Protein AF-A0AAU7KIT2-F1 (afdb_monomer)

Mean predicted aligned error: 8.85 Å

Secondary structure (DSSP, 8-state):
-EEE---TTT---EEE-SS-TTSPPPTT-EEEETTT--EEEEHHHHHHHHS-HHHHHHHHHHHHHHHHHHHHHHHHHHHHHHHTT--

Sequence (87 aa):
MYYPISCTRCGHDLASTPGPVTAQPNDWEELNCTECGEFHATLGAWEEQQTPDRLRFLNKSRSLMMAMRREHDALIEQQHTKGERVA

Radius of gyration: 20.38 Å; Cα contacts (8 Å, |Δi|>4): 96; chains: 1; bounding box: 48×29×58 Å

Organism: NCBI:txid2950872

Structure (mmCIF, N/CA/C/O backbone):
data_AF-A0AAU7KIT2-F1
#
_entry.id   AF-A0AAU7KIT2-F1
#
loop_
_atom_site.group_PDB
_atom_site.id
_atom_site.type_symbol
_atom_site.label_atom_id
_atom_site.label_alt_id
_atom_site.label_comp_id
_atom_site.label_asym_id
_atom_site.label_entity_id
_atom_site.label_seq_id
_atom_site.pdbx_PDB_ins_code
_atom_site.Cartn_x
_atom_site.Cartn_y
_atom_site.Cartn_z
_atom_site.occupancy
_atom_site.B_iso_or_equiv
_atom_site.auth_seq_id
_atom_site.auth_comp_id
_atom_site.auth_asym_id
_atom_site.auth_atom_id
_atom_site.pdbx_PDB_model_num
ATOM 1 N N . MET A 1 1 ? 16.410 3.581 -5.994 1.00 81.31 1 MET A N 1
ATOM 2 C CA . MET A 1 1 ? 16.263 2.106 -6.038 1.00 81.31 1 MET A CA 1
ATOM 3 C C . MET A 1 1 ? 15.075 1.776 -6.936 1.00 81.31 1 MET A C 1
ATOM 5 O O . MET A 1 1 ? 14.221 2.645 -7.074 1.00 81.31 1 MET A O 1
ATOM 9 N N . TYR A 1 2 ? 15.043 0.606 -7.585 1.00 90.06 2 TYR A N 1
ATOM 10 C CA . TYR A 1 2 ? 13.941 0.214 -8.477 1.00 90.06 2 TYR A CA 1
ATOM 11 C C . TYR A 1 2 ? 13.140 -0.942 -7.885 1.00 90.06 2 TYR A C 1
ATOM 13 O O . TYR A 1 2 ? 13.726 -1.864 -7.318 1.00 90.06 2 TYR A O 1
ATOM 21 N N . TYR A 1 3 ? 11.822 -0.885 -8.050 1.00 92.56 3 TYR A N 1
ATOM 22 C CA . TYR A 1 3 ? 10.872 -1.807 -7.440 1.00 92.56 3 TYR A CA 1
ATOM 23 C C . TYR A 1 3 ? 9.916 -2.361 -8.500 1.00 92.56 3 TYR A C 1
ATOM 25 O O . TYR A 1 3 ? 9.289 -1.568 -9.207 1.00 92.56 3 TYR A O 1
ATOM 33 N N . PRO A 1 4 ? 9.788 -3.695 -8.618 1.00 94.06 4 PRO A N 1
ATOM 34 C CA . PRO A 1 4 ? 8.814 -4.320 -9.503 1.00 94.06 4 PRO A CA 1
ATOM 35 C C . PRO A 1 4 ? 7.376 -3.947 -9.138 1.00 94.06 4 PRO A C 1
ATOM 37 O O . PRO A 1 4 ? 6.938 -4.134 -8.000 1.00 94.06 4 PRO A O 1
ATOM 40 N N . ILE A 1 5 ? 6.626 -3.463 -10.118 1.00 93.75 5 ILE A N 1
ATOM 41 C CA . ILE A 1 5 ? 5.200 -3.149 -10.022 1.00 93.75 5 ILE A CA 1
ATOM 42 C C . ILE A 1 5 ? 4.477 -3.643 -11.281 1.00 93.75 5 ILE A C 1
ATOM 44 O O . ILE A 1 5 ? 5.084 -4.182 -12.197 1.00 93.75 5 ILE A O 1
ATOM 48 N N . SER A 1 6 ? 3.163 -3.449 -11.340 1.00 93.56 6 SER A N 1
ATOM 49 C CA . SER A 1 6 ? 2.384 -3.584 -12.572 1.00 93.56 6 SER A CA 1
ATOM 50 C C . SER A 1 6 ? 1.552 -2.319 -12.728 1.00 93.56 6 SER A C 1
ATOM 52 O O . SER A 1 6 ? 0.483 -2.201 -12.124 1.00 93.56 6 SER A O 1
ATOM 54 N N . CYS A 1 7 ? 2.058 -1.343 -13.483 1.00 94.88 7 CYS A N 1
ATOM 55 C CA . CYS A 1 7 ? 1.398 -0.055 -13.637 1.00 94.88 7 CYS A CA 1
ATOM 56 C C . CYS A 1 7 ? 0.092 -0.194 -14.415 1.00 94.88 7 CYS A C 1
ATOM 58 O O . CYS A 1 7 ? 0.089 -0.499 -15.605 1.00 94.88 7 CYS A O 1
ATOM 60 N N . THR A 1 8 ? -1.035 0.084 -13.762 1.00 93.56 8 THR A N 1
ATOM 61 C CA . THR A 1 8 ? -2.364 0.016 -14.388 1.00 93.56 8 THR A CA 1
ATOM 62 C C . THR A 1 8 ? -2.617 1.158 -15.372 1.00 93.56 8 THR A C 1
ATOM 64 O O . THR A 1 8 ? -3.547 1.071 -16.170 1.00 93.56 8 THR A O 1
ATOM 67 N N . ARG A 1 9 ? -1.800 2.221 -15.331 1.00 95.44 9 ARG A N 1
ATOM 68 C CA . ARG A 1 9 ? -1.942 3.410 -16.178 1.00 95.44 9 ARG A CA 1
ATOM 69 C C . ARG A 1 9 ? -1.174 3.312 -17.495 1.00 95.44 9 ARG A C 1
ATOM 71 O O . ARG A 1 9 ? -1.753 3.604 -18.536 1.00 95.44 9 ARG A O 1
ATOM 78 N N . CYS A 1 10 ? 0.108 2.941 -17.460 1.00 95.75 10 CYS A N 1
ATOM 79 C CA . CYS A 1 10 ? 0.956 2.872 -18.660 1.00 95.75 10 CYS A CA 1
ATOM 80 C C . CYS A 1 10 ? 1.434 1.456 -19.018 1.00 95.75 10 CYS A C 1
ATOM 82 O O . CYS A 1 10 ? 1.994 1.265 -20.090 1.00 95.75 10 CYS A O 1
ATOM 84 N N . GLY A 1 11 ? 1.196 0.455 -18.164 1.00 93.56 11 GLY A N 1
ATOM 85 C CA . GLY A 1 11 ? 1.640 -0.922 -18.398 1.00 93.56 11 GLY A CA 1
ATOM 86 C C . GLY A 1 11 ? 3.110 -1.190 -18.061 1.00 93.56 11 GLY A C 1
ATOM 87 O O . GLY A 1 11 ? 3.559 -2.320 -18.226 1.00 93.56 11 GLY A O 1
ATOM 88 N N . HIS A 1 12 ? 3.851 -0.190 -17.577 1.00 95.00 12 HIS A N 1
ATOM 89 C CA . HIS A 1 12 ? 5.234 -0.357 -17.135 1.00 95.00 12 HIS A CA 1
ATOM 90 C C . HIS A 1 12 ? 5.338 -1.145 -15.827 1.00 95.00 12 HIS A C 1
ATOM 92 O O . HIS A 1 12 ? 4.411 -1.166 -15.014 1.00 95.00 12 HIS A O 1
ATOM 98 N N . ASP A 1 13 ? 6.492 -1.754 -15.597 1.00 95.75 13 ASP A N 1
ATOM 99 C CA . ASP A 1 13 ? 6.719 -2.723 -14.528 1.00 95.75 13 ASP A CA 1
ATOM 100 C C . ASP A 1 13 ? 7.702 -2.249 -13.451 1.00 95.75 13 ASP A C 1
ATOM 102 O O . ASP A 1 13 ? 8.027 -2.997 -12.529 1.00 95.75 13 ASP A O 1
ATOM 106 N N . LEU A 1 14 ? 8.149 -0.994 -13.518 1.00 95.19 14 LEU A N 1
ATOM 107 C CA . LEU A 1 14 ? 9.112 -0.431 -12.577 1.00 95.19 14 LEU A CA 1
ATOM 108 C C . LEU A 1 14 ? 8.605 0.842 -11.898 1.00 95.19 14 LEU A C 1
ATOM 110 O O . LEU A 1 14 ? 7.995 1.725 -12.509 1.00 95.19 14 LEU A O 1
ATOM 114 N N . ALA A 1 15 ? 8.905 0.926 -10.605 1.00 94.31 15 ALA A N 1
ATOM 115 C CA . ALA A 1 15 ? 8.740 2.105 -9.774 1.00 94.31 15 ALA A CA 1
ATOM 116 C C . ALA A 1 15 ? 10.063 2.507 -9.116 1.00 94.31 15 ALA A C 1
ATOM 118 O O . ALA A 1 15 ? 10.979 1.696 -8.964 1.00 94.31 15 ALA A O 1
ATOM 119 N N . SER A 1 16 ? 10.145 3.761 -8.691 1.00 93.31 16 SER A N 1
ATOM 120 C CA . SER A 1 16 ? 11.259 4.309 -7.918 1.00 93.31 16 SER A CA 1
ATOM 121 C C . SER A 1 16 ? 10.747 5.175 -6.777 1.00 93.31 16 SER A C 1
ATOM 123 O O . SER A 1 16 ? 9.670 5.760 -6.894 1.00 93.31 16 SER A O 1
ATOM 125 N N . THR A 1 17 ? 11.546 5.305 -5.720 1.00 90.75 17 THR A N 1
ATOM 126 C CA . THR A 1 17 ? 11.317 6.318 -4.686 1.00 90.75 17 THR A CA 1
ATOM 127 C C . THR A 1 17 ? 11.985 7.647 -5.069 1.00 90.75 17 THR A C 1
ATOM 129 O O . THR A 1 17 ? 13.053 7.634 -5.690 1.00 90.75 17 THR A O 1
ATOM 132 N N . PRO A 1 18 ? 11.385 8.805 -4.731 1.00 77.88 18 PRO A N 1
ATOM 133 C CA . PRO A 1 18 ? 11.940 10.129 -5.037 1.00 77.88 18 PRO A CA 1
ATOM 134 C C . PRO A 1 18 ? 13.102 10.544 -4.114 1.00 77.88 18 PRO A C 1
ATOM 136 O O . PRO A 1 18 ? 13.736 11.576 -4.346 1.00 77.88 18 PRO A O 1
ATOM 139 N N . GLY A 1 19 ? 13.379 9.773 -3.056 1.00 71.56 19 GLY A N 1
ATOM 140 C CA . GLY A 1 19 ? 14.430 10.060 -2.083 1.00 71.56 19 GLY A CA 1
ATOM 141 C C . GLY A 1 19 ? 15.852 9.922 -2.655 1.00 71.56 19 GLY A C 1
ATOM 142 O O . GLY A 1 19 ? 16.083 9.175 -3.610 1.00 71.56 19 GLY A O 1
ATOM 143 N N . PRO A 1 20 ? 16.844 10.631 -2.082 1.00 67.88 20 PRO A N 1
ATOM 144 C CA . PRO A 1 20 ? 18.237 10.472 -2.480 1.00 67.88 20 PRO A CA 1
ATOM 145 C C . PRO A 1 20 ? 18.703 9.034 -2.222 1.00 67.88 20 PRO A C 1
ATOM 147 O O . PRO A 1 20 ? 18.492 8.490 -1.143 1.00 67.88 20 PRO A O 1
ATOM 150 N N . VAL A 1 21 ? 19.421 8.448 -3.188 1.00 62.56 21 VAL A N 1
ATOM 151 C CA . VAL A 1 21 ? 19.920 7.053 -3.157 1.00 62.56 21 VAL A CA 1
ATOM 152 C C . VAL A 1 21 ? 20.784 6.743 -1.919 1.00 62.56 21 VAL A C 1
ATOM 154 O O . VAL A 1 21 ? 20.999 5.584 -1.582 1.00 62.56 21 VAL A O 1
ATOM 157 N N . THR A 1 22 ? 21.290 7.774 -1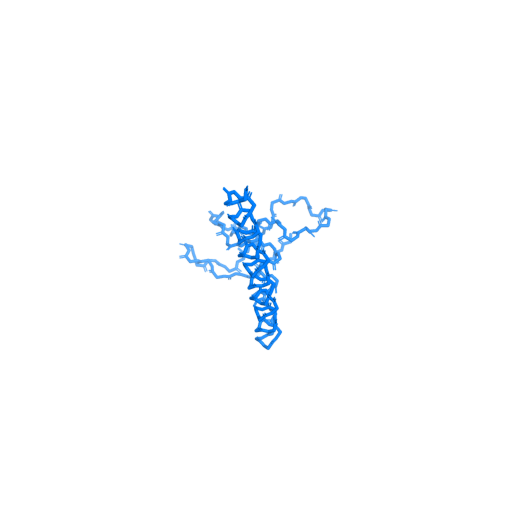.239 1.00 59.69 22 THR A N 1
ATOM 158 C CA . THR A 1 22 ? 22.149 7.674 -0.052 1.00 59.69 22 THR A CA 1
ATOM 159 C C . THR A 1 22 ? 21.394 7.667 1.278 1.00 59.69 22 THR A C 1
ATOM 161 O O . THR A 1 22 ? 22.025 7.451 2.312 1.00 59.69 22 THR A O 1
ATOM 164 N N . ALA A 1 23 ? 20.086 7.939 1.293 1.00 67.88 23 ALA A N 1
ATOM 165 C CA . ALA A 1 23 ? 19.276 7.839 2.503 1.00 67.88 23 ALA A CA 1
ATOM 166 C C . ALA A 1 23 ? 18.828 6.388 2.725 1.00 67.88 23 ALA A C 1
ATOM 168 O O . ALA A 1 23 ? 18.573 5.656 1.769 1.00 67.88 23 ALA A O 1
ATOM 169 N N . GLN A 1 24 ? 18.739 5.966 3.990 1.00 72.50 24 GLN A N 1
ATOM 170 C CA . GLN A 1 24 ? 18.061 4.714 4.315 1.00 72.50 24 GLN A CA 1
ATOM 171 C C . GLN A 1 24 ? 16.590 4.842 3.902 1.00 72.5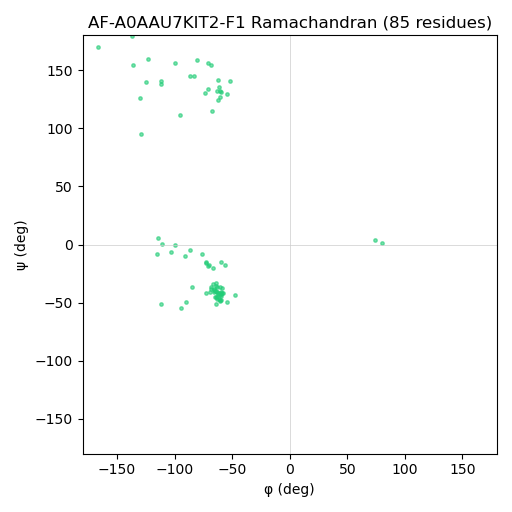0 24 GLN A C 1
ATOM 173 O O . GLN A 1 24 ? 15.937 5.775 4.380 1.00 72.50 24 GLN A O 1
ATOM 178 N N . PRO A 1 25 ? 16.076 3.930 3.058 1.00 73.88 25 PRO A N 1
ATOM 179 C CA . PRO A 1 25 ? 14.673 3.943 2.689 1.00 73.88 25 PRO A CA 1
ATOM 180 C C . PRO A 1 25 ? 13.819 3.787 3.944 1.00 73.88 25 PRO A C 1
ATOM 182 O O . PRO A 1 25 ? 14.090 2.913 4.770 1.00 73.88 25 PRO A O 1
ATOM 185 N N . ASN A 1 26 ? 12.817 4.645 4.106 1.00 85.25 26 ASN A N 1
ATOM 186 C CA . ASN A 1 26 ? 11.817 4.483 5.156 1.00 85.25 26 ASN A CA 1
ATOM 187 C C . ASN A 1 26 ? 10.534 3.863 4.584 1.00 85.25 26 ASN A C 1
ATOM 189 O O . ASN A 1 26 ? 10.231 4.012 3.401 1.00 85.25 26 ASN A O 1
ATOM 193 N N . ASP A 1 27 ? 9.748 3.210 5.441 1.00 88.50 27 ASP A N 1
ATOM 194 C CA . ASP A 1 27 ? 8.513 2.509 5.055 1.00 88.50 27 ASP A CA 1
ATOM 195 C C . ASP A 1 27 ? 7.452 3.417 4.398 1.00 88.50 27 ASP A C 1
ATOM 197 O O . ASP A 1 27 ? 6.494 2.922 3.797 1.00 88.50 27 ASP A O 1
ATOM 201 N N . TRP A 1 28 ? 7.608 4.738 4.515 1.00 89.94 28 TRP A N 1
ATOM 202 C CA . TRP A 1 28 ? 6.684 5.759 4.024 1.00 89.94 28 TRP A CA 1
ATOM 203 C C . TRP A 1 28 ? 7.108 6.379 2.692 1.00 89.94 28 TRP A C 1
ATOM 205 O O . TRP A 1 28 ? 6.385 7.230 2.179 1.00 89.94 28 TRP A O 1
ATOM 215 N N . GLU A 1 29 ? 8.240 5.971 2.113 1.00 91.69 29 GLU A N 1
ATOM 216 C CA . GLU A 1 29 ? 8.650 6.466 0.801 1.00 91.69 29 GLU A CA 1
ATOM 217 C C . GLU A 1 29 ? 7.640 6.067 -0.273 1.00 91.69 29 GLU A C 1
ATOM 219 O O . GLU A 1 29 ? 7.233 4.909 -0.368 1.00 91.69 29 GLU A O 1
ATOM 224 N N . GLU A 1 30 ? 7.247 7.035 -1.096 1.00 93.12 30 GLU A N 1
ATOM 225 C CA . GLU A 1 30 ? 6.319 6.813 -2.197 1.00 93.12 30 GLU A CA 1
ATOM 226 C C . GLU A 1 30 ? 7.010 6.064 -3.337 1.00 93.12 30 GLU A C 1
ATOM 228 O O . GLU A 1 30 ? 8.093 6.439 -3.782 1.00 93.12 30 GLU A O 1
ATOM 233 N N . LEU A 1 31 ? 6.372 5.000 -3.817 1.00 93.69 31 LEU A N 1
ATOM 234 C CA . LEU A 1 31 ? 6.766 4.291 -5.024 1.00 93.69 31 LEU A CA 1
ATOM 235 C C . LEU A 1 31 ? 5.956 4.825 -6.196 1.00 93.69 31 LEU A C 1
ATOM 237 O O . LEU A 1 31 ? 4.748 4.587 -6.292 1.00 93.69 31 LEU A O 1
ATOM 241 N N . ASN A 1 32 ? 6.641 5.509 -7.107 1.00 94.81 32 ASN A N 1
ATOM 242 C CA . ASN A 1 32 ? 6.045 6.079 -8.306 1.00 94.81 32 ASN A CA 1
ATOM 243 C C . ASN A 1 32 ? 6.550 5.340 -9.540 1.00 94.81 32 ASN A C 1
ATOM 245 O O . ASN A 1 32 ? 7.742 5.045 -9.641 1.00 94.81 32 ASN A O 1
ATOM 249 N N . CYS A 1 33 ? 5.656 5.062 -10.489 1.00 96.06 33 CYS A N 1
ATOM 250 C CA . CYS A 1 33 ? 6.025 4.475 -11.770 1.00 96.06 33 CYS A CA 1
ATOM 251 C C . CYS A 1 33 ? 7.105 5.328 -12.449 1.00 96.06 33 CYS A C 1
ATOM 253 O O . CYS A 1 33 ? 6.941 6.539 -12.599 1.00 96.06 33 CYS A O 1
ATOM 255 N N . THR A 1 34 ? 8.187 4.692 -12.896 1.00 95.06 34 THR A N 1
ATOM 256 C CA . THR A 1 34 ? 9.328 5.387 -13.511 1.00 95.06 34 THR A CA 1
ATOM 257 C C . THR A 1 34 ? 8.989 6.034 -14.851 1.00 95.06 34 THR A C 1
ATOM 259 O O . THR A 1 34 ? 9.699 6.938 -15.281 1.00 95.06 34 THR A O 1
ATOM 262 N N . GLU A 1 35 ? 7.918 5.589 -15.513 1.00 95.31 35 GLU A N 1
ATOM 263 C CA . GLU A 1 35 ? 7.501 6.112 -16.814 1.00 95.31 35 GLU A CA 1
ATOM 264 C C . GLU A 1 35 ? 6.450 7.224 -16.689 1.00 95.31 35 GLU A C 1
ATOM 266 O O . GLU A 1 35 ? 6.642 8.321 -17.208 1.00 95.31 35 GLU A O 1
ATOM 271 N N . CYS A 1 36 ? 5.333 6.963 -16.002 1.00 95.50 36 CYS A N 1
ATOM 272 C CA . CYS A 1 36 ? 4.209 7.906 -15.946 1.00 95.50 36 CYS A CA 1
ATOM 273 C C . CYS A 1 36 ? 4.107 8.703 -14.636 1.00 95.50 36 CYS A C 1
ATOM 275 O O . CYS A 1 36 ? 3.251 9.582 -14.530 1.00 95.50 36 CYS A O 1
ATOM 277 N N . GLY A 1 37 ? 4.943 8.395 -13.640 1.00 93.25 37 GLY A N 1
ATOM 278 C CA . GLY A 1 37 ? 4.931 9.042 -12.325 1.00 93.25 37 GLY A CA 1
ATOM 279 C C . GLY A 1 37 ? 3.767 8.637 -11.416 1.00 93.25 37 GLY A C 1
ATOM 280 O O . GLY A 1 37 ? 3.640 9.184 -10.322 1.00 93.25 37 GLY A O 1
ATOM 281 N N . GLU A 1 38 ? 2.919 7.693 -11.841 1.00 95.06 38 GLU A N 1
ATOM 282 C CA . GLU A 1 38 ? 1.753 7.252 -11.069 1.00 95.06 38 GLU A CA 1
ATOM 283 C C . GLU A 1 38 ? 2.167 6.675 -9.716 1.00 95.06 38 GLU A C 1
ATOM 285 O O . GLU A 1 38 ? 3.068 5.837 -9.645 1.00 95.06 38 GLU A O 1
ATOM 290 N N . PHE A 1 39 ? 1.496 7.111 -8.652 1.00 94.12 39 PHE A N 1
ATOM 291 C CA . PHE A 1 39 ? 1.702 6.571 -7.315 1.00 94.12 39 PHE A CA 1
ATOM 292 C C . PHE A 1 39 ? 1.133 5.152 -7.216 1.00 94.12 39 PHE A C 1
ATOM 294 O O . PHE A 1 39 ? -0.005 4.899 -7.607 1.00 94.12 39 PHE A O 1
ATOM 301 N N . HIS A 1 40 ? 1.909 4.234 -6.644 1.00 93.00 40 HIS A N 1
ATO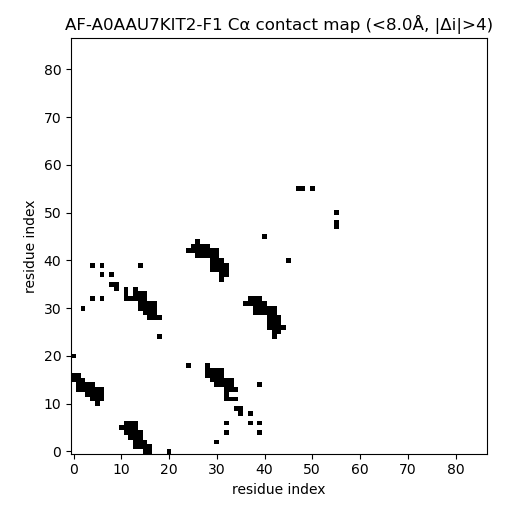M 302 C CA . HIS A 1 40 ? 1.509 2.836 -6.495 1.00 93.00 40 HIS A CA 1
ATOM 303 C C . HIS A 1 40 ? 1.278 2.415 -5.048 1.00 93.00 40 HIS A C 1
ATOM 305 O O . HIS A 1 40 ? 0.259 1.799 -4.734 1.00 93.00 40 HIS A O 1
ATOM 311 N N . ALA A 1 41 ? 2.242 2.687 -4.179 1.00 92.12 41 ALA A N 1
ATOM 312 C CA . ALA A 1 41 ? 2.216 2.297 -2.777 1.00 92.12 41 ALA A CA 1
ATOM 313 C C . ALA A 1 41 ? 3.311 3.054 -2.023 1.00 92.12 41 ALA A C 1
ATOM 315 O O . ALA A 1 41 ? 4.188 3.660 -2.635 1.00 92.12 41 ALA A O 1
ATOM 316 N N . THR A 1 42 ? 3.300 2.970 -0.697 1.00 93.62 42 THR A N 1
ATOM 317 C CA . THR A 1 42 ? 4.510 3.248 0.081 1.00 93.62 42 THR A CA 1
ATOM 318 C C . THR A 1 42 ? 5.433 2.027 0.076 1.00 93.62 42 THR A C 1
ATOM 320 O O . THR A 1 42 ? 4.972 0.901 -0.144 1.00 93.62 42 THR A O 1
ATOM 323 N N . LEU A 1 43 ? 6.724 2.227 0.344 1.00 91.81 43 LEU A N 1
ATOM 324 C CA . LEU A 1 43 ? 7.716 1.153 0.372 1.00 91.81 43 LEU A CA 1
ATOM 325 C C . LEU A 1 43 ? 7.315 0.014 1.319 1.00 91.81 43 LEU A C 1
ATOM 327 O O . LEU A 1 43 ? 7.264 -1.137 0.894 1.00 91.81 43 LEU A O 1
ATOM 331 N N . GLY A 1 44 ? 6.939 0.326 2.561 1.00 90.44 44 GLY A N 1
ATOM 332 C CA . GLY A 1 44 ? 6.559 -0.697 3.539 1.00 90.44 44 GLY A CA 1
ATOM 333 C C . GLY A 1 44 ? 5.304 -1.472 3.127 1.00 90.44 44 GLY A C 1
ATOM 334 O O . GLY A 1 44 ? 5.222 -2.685 3.312 1.00 90.44 44 GLY A O 1
ATOM 335 N N . ALA A 1 45 ? 4.338 -0.799 2.491 1.00 90.06 45 ALA A N 1
ATOM 336 C CA . ALA A 1 45 ? 3.145 -1.460 1.967 1.00 90.06 45 ALA A CA 1
ATOM 337 C C . ALA A 1 45 ? 3.478 -2.386 0.786 1.00 90.06 45 ALA A C 1
ATOM 339 O O . ALA A 1 45 ? 2.908 -3.473 0.671 1.00 90.06 45 ALA A O 1
ATOM 340 N N . TRP A 1 46 ? 4.404 -1.982 -0.085 1.00 92.12 46 TRP A N 1
ATOM 341 C CA . TRP A 1 46 ? 4.891 -2.828 -1.171 1.00 92.12 46 TRP A CA 1
ATOM 342 C C . TRP A 1 46 ? 5.644 -4.048 -0.635 1.00 92.12 46 TRP A C 1
ATOM 344 O O . TRP A 1 46 ? 5.358 -5.165 -1.061 1.00 92.12 46 TRP A O 1
ATOM 354 N N . GLU A 1 47 ? 6.529 -3.871 0.346 1.00 90.50 47 GLU A N 1
ATOM 355 C CA . GLU A 1 47 ? 7.242 -4.976 0.994 1.00 90.50 47 GLU A CA 1
ATOM 356 C C . GLU A 1 47 ? 6.274 -5.960 1.659 1.00 90.50 47 GLU A C 1
ATOM 358 O O . GLU A 1 47 ? 6.405 -7.172 1.478 1.00 90.50 47 GLU A O 1
ATOM 363 N N . GLU A 1 48 ? 5.239 -5.465 2.348 1.00 88.50 48 GLU A N 1
ATOM 364 C CA . GLU A 1 48 ? 4.192 -6.318 2.915 1.00 88.50 48 GLU A CA 1
ATOM 365 C C . GLU A 1 48 ? 3.450 -7.111 1.827 1.00 88.50 48 GLU A C 1
ATOM 367 O O . GLU A 1 48 ? 3.124 -8.284 2.026 1.00 88.50 48 GLU A O 1
ATOM 372 N N . GLN A 1 49 ? 3.218 -6.532 0.647 1.00 86.38 49 GLN A N 1
ATOM 373 C CA . GLN A 1 49 ? 2.619 -7.262 -0.475 1.00 86.38 49 GLN A CA 1
ATOM 374 C C . GLN A 1 49 ? 3.528 -8.366 -1.018 1.00 86.38 49 GLN A C 1
ATOM 376 O O . GLN A 1 49 ? 2.998 -9.410 -1.410 1.00 86.38 49 GLN A O 1
ATOM 381 N N . GLN A 1 50 ? 4.851 -8.161 -0.992 1.00 88.62 50 GLN A N 1
ATOM 382 C CA . GLN A 1 50 ? 5.841 -9.174 -1.372 1.00 88.62 50 GLN A CA 1
ATOM 383 C C . GLN A 1 50 ? 5.975 -10.295 -0.332 1.00 88.62 50 GLN A C 1
ATOM 385 O O . GLN A 1 50 ? 6.533 -11.352 -0.638 1.00 88.62 50 GLN A O 1
ATOM 390 N N . THR A 1 51 ? 5.478 -10.103 0.897 1.00 86.19 51 THR A N 1
ATOM 391 C CA . THR A 1 51 ? 5.549 -11.163 1.908 1.00 86.19 51 THR A CA 1
ATOM 392 C C . THR A 1 51 ? 4.765 -12.408 1.474 1.00 86.19 51 THR A C 1
ATOM 394 O O . THR A 1 51 ? 3.665 -12.300 0.921 1.00 86.19 51 THR A O 1
ATOM 397 N N . PRO A 1 52 ? 5.287 -13.618 1.757 1.00 90.25 52 PRO A N 1
ATOM 398 C CA . PRO A 1 52 ? 4.574 -14.861 1.496 1.00 90.25 52 PRO A CA 1
ATOM 399 C C . PRO A 1 52 ? 3.166 -14.856 2.098 1.00 90.25 52 PRO A C 1
ATOM 401 O O . PRO A 1 52 ? 2.979 -14.431 3.240 1.00 90.25 52 PRO A O 1
ATOM 404 N N . ASP A 1 53 ? 2.192 -15.418 1.376 1.00 85.50 53 ASP A N 1
ATOM 405 C CA . ASP A 1 53 ? 0.764 -15.351 1.722 1.00 85.50 53 ASP A CA 1
ATOM 406 C C . ASP A 1 53 ? 0.458 -15.671 3.186 1.00 85.50 53 ASP A C 1
ATOM 408 O O . ASP A 1 53 ? -0.307 -14.962 3.836 1.00 85.50 53 ASP A O 1
ATOM 412 N N . ARG A 1 54 ? 1.089 -16.715 3.736 1.00 82.94 54 ARG A N 1
ATOM 413 C CA . ARG A 1 54 ? 0.893 -17.125 5.135 1.00 82.94 54 ARG A CA 1
ATOM 414 C C . ARG A 1 54 ? 1.275 -16.019 6.118 1.00 82.94 54 ARG A C 1
ATOM 416 O O . ARG A 1 54 ? 0.529 -15.767 7.058 1.00 82.94 54 ARG A O 1
ATOM 423 N N . LEU A 1 55 ? 2.409 -15.357 5.896 1.00 85.19 55 LEU A N 1
ATOM 424 C CA . LEU A 1 55 ? 2.870 -14.259 6.746 1.00 85.19 55 LEU A CA 1
ATOM 425 C C . LEU A 1 55 ? 1.978 -13.034 6.580 1.00 85.19 55 LEU A C 1
ATOM 427 O O . LEU A 1 55 ? 1.571 -12.442 7.574 1.00 85.19 55 LEU A O 1
ATOM 431 N N . ARG A 1 56 ? 1.570 -12.728 5.347 1.00 83.75 56 ARG A N 1
ATOM 432 C CA . ARG A 1 56 ? 0.617 -11.652 5.069 1.00 83.75 56 ARG A CA 1
ATOM 433 C C . ARG A 1 56 ? -0.719 -11.859 5.788 1.00 83.75 56 ARG A C 1
ATOM 435 O O . ARG A 1 56 ? -1.267 -10.920 6.360 1.00 83.75 56 ARG A O 1
ATOM 442 N N . PHE A 1 57 ? -1.243 -13.086 5.812 1.00 88.62 57 PHE A N 1
ATOM 443 C CA . PHE A 1 57 ? -2.457 -13.411 6.569 1.00 88.62 57 PHE A CA 1
ATOM 444 C C . PHE A 1 57 ? -2.262 -13.269 8.083 1.00 88.62 57 PHE A C 1
ATOM 446 O O . PHE A 1 57 ? -3.149 -12.739 8.753 1.00 88.62 57 PHE A O 1
ATOM 453 N N . LEU A 1 58 ? -1.115 -13.692 8.623 1.00 90.38 58 LEU A N 1
ATOM 454 C CA . LEU A 1 58 ? -0.791 -13.515 10.044 1.00 90.38 58 LEU A CA 1
ATOM 455 C C . LEU A 1 58 ? -0.634 -12.034 10.426 1.00 90.38 58 LEU A C 1
ATOM 457 O O . LEU A 1 58 ? -1.107 -11.615 11.481 1.00 90.38 58 LEU A O 1
ATOM 461 N N . ASN A 1 59 ? -0.037 -11.218 9.559 1.00 86.75 59 ASN A N 1
ATOM 462 C CA . ASN A 1 59 ? 0.053 -9.773 9.766 1.00 86.75 59 ASN A CA 1
ATOM 463 C C . ASN A 1 59 ? -1.339 -9.130 9.771 1.00 86.75 59 ASN A C 1
ATOM 465 O O . ASN A 1 59 ? -1.668 -8.376 10.688 1.00 86.75 59 ASN A O 1
ATOM 469 N N . LYS A 1 60 ? -2.206 -9.504 8.821 1.00 89.88 60 LYS A N 1
ATOM 470 C CA . LYS A 1 60 ? -3.600 -9.035 8.780 1.00 89.88 60 LYS A CA 1
ATOM 471 C C . LYS A 1 60 ? -4.391 -9.437 10.024 1.00 89.88 60 LYS A C 1
ATOM 473 O O . LYS A 1 60 ? -5.111 -8.603 10.572 1.00 89.88 60 LYS A O 1
ATOM 478 N N . SER A 1 61 ? -4.252 -10.677 10.500 1.00 94.38 61 SER A N 1
ATOM 479 C CA . SER A 1 61 ? -4.949 -11.122 11.712 1.00 94.38 61 SER A CA 1
ATOM 480 C C . SER A 1 61 ? -4.463 -10.368 12.952 1.00 94.38 61 SER A C 1
ATOM 482 O O . SER A 1 61 ? -5.281 -9.941 13.766 1.00 94.38 61 SER A O 1
ATOM 484 N N . ARG A 1 62 ? -3.153 -10.105 13.063 1.00 92.94 62 ARG A N 1
ATOM 485 C CA . ARG A 1 62 ? -2.579 -9.264 14.122 1.00 92.94 62 ARG A CA 1
ATOM 486 C C . ARG A 1 62 ? -3.139 -7.844 14.092 1.00 92.94 62 ARG A C 1
ATOM 488 O O . ARG A 1 62 ? -3.559 -7.340 15.134 1.00 92.94 62 ARG A O 1
ATOM 495 N N . SER A 1 63 ? -3.179 -7.214 12.921 1.00 93.19 63 SER A N 1
ATOM 496 C CA . SER A 1 63 ? -3.736 -5.868 12.752 1.00 93.19 63 SER A CA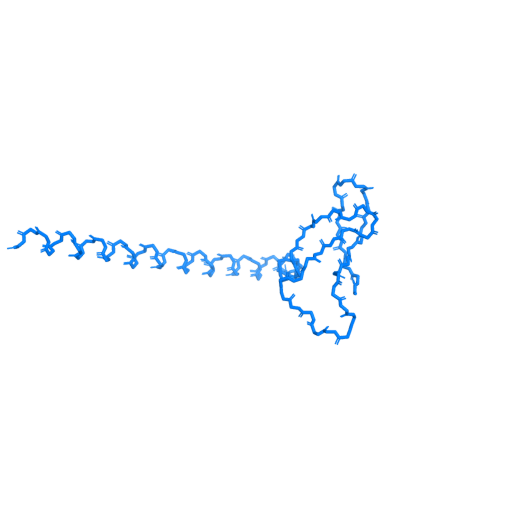 1
ATOM 497 C C . SER A 1 63 ? -5.213 -5.805 13.145 1.00 93.19 63 SER A C 1
ATOM 499 O O . SER A 1 63 ? -5.613 -4.882 13.857 1.00 93.19 63 SER A O 1
ATOM 501 N N . LEU A 1 64 ? -6.003 -6.818 12.771 1.00 96.69 64 LEU A N 1
ATOM 502 C CA . LEU A 1 64 ? -7.409 -6.928 13.160 1.00 96.69 64 LEU A CA 1
ATOM 503 C C . LEU A 1 64 ? -7.577 -7.069 14.680 1.00 96.69 64 LEU A C 1
ATOM 505 O O . LEU A 1 64 ? -8.388 -6.362 15.271 1.00 96.69 64 LEU A O 1
ATOM 509 N N . MET A 1 65 ? -6.783 -7.925 15.331 1.00 97.00 65 MET A N 1
ATOM 510 C CA . MET A 1 65 ? -6.819 -8.079 16.792 1.00 97.00 65 MET A CA 1
ATOM 511 C C . MET A 1 65 ? -6.535 -6.760 17.518 1.00 97.00 65 MET A C 1
ATOM 513 O O . MET A 1 65 ? -7.221 -6.427 18.482 1.00 97.00 65 MET A O 1
ATOM 517 N N . MET A 1 66 ? -5.567 -5.979 17.034 1.00 95.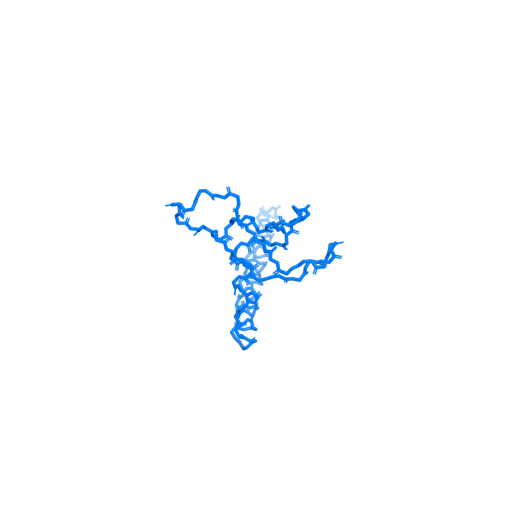81 66 MET A N 1
ATOM 518 C CA . MET A 1 66 ? -5.255 -4.671 17.617 1.00 95.81 66 MET A CA 1
ATOM 519 C C . MET A 1 66 ? -6.369 -3.644 17.392 1.00 95.81 66 MET A C 1
ATOM 521 O O . MET A 1 66 ? -6.633 -2.837 18.281 1.00 95.81 66 MET A O 1
ATOM 525 N N . ALA A 1 67 ? -7.030 -3.663 16.231 1.00 95.69 67 ALA A N 1
ATOM 526 C CA . ALA A 1 67 ? -8.175 -2.794 15.964 1.00 95.69 67 ALA A CA 1
ATOM 527 C C . ALA A 1 67 ? -9.344 -3.109 16.905 1.00 95.69 67 ALA A C 1
ATOM 529 O O . ALA A 1 67 ? -9.794 -2.219 17.624 1.00 95.69 67 ALA A O 1
ATOM 530 N N . MET A 1 68 ? -9.734 -4.383 17.000 1.00 97.00 68 MET A N 1
ATOM 531 C CA . MET A 1 68 ? -10.800 -4.824 17.906 1.00 97.00 68 MET A CA 1
ATOM 532 C C . MET A 1 68 ? -10.485 -4.498 19.366 1.00 97.00 68 MET A C 1
ATOM 534 O O . MET A 1 68 ? -11.372 -4.114 20.123 1.00 97.00 68 MET A O 1
ATOM 538 N N . ARG A 1 69 ? -9.216 -4.620 19.778 1.00 96.56 69 ARG A N 1
ATOM 539 C CA . ARG A 1 69 ? -8.802 -4.250 21.133 1.00 96.56 69 ARG A CA 1
ATOM 540 C C . ARG A 1 69 ? -9.032 -2.763 21.412 1.00 96.56 69 ARG A C 1
ATOM 542 O O . ARG A 1 69 ? -9.598 -2.433 22.447 1.00 96.56 69 ARG A O 1
ATOM 549 N N . ARG A 1 70 ? -8.636 -1.881 20.489 1.00 94.69 70 ARG A N 1
ATOM 550 C CA . ARG A 1 70 ? -8.860 -0.432 20.623 1.00 94.69 70 ARG A CA 1
ATOM 551 C C . ARG A 1 70 ? -10.345 -0.077 20.645 1.00 94.69 70 ARG A C 1
ATOM 553 O O . ARG A 1 70 ? -10.753 0.769 21.430 1.00 94.69 70 ARG A O 1
ATOM 560 N N . GLU A 1 71 ? -11.150 -0.729 19.809 1.00 95.44 71 GLU A N 1
ATOM 561 C CA . GLU A 1 71 ? -12.608 -0.555 19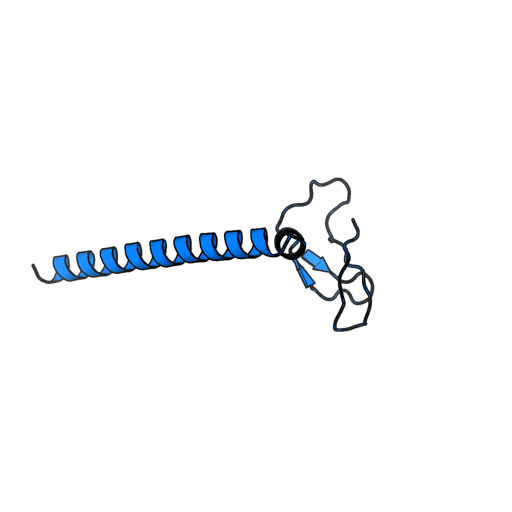.803 1.00 95.44 71 GLU A CA 1
ATOM 562 C C . GLU A 1 71 ? -13.232 -0.994 21.130 1.00 95.44 71 GLU A C 1
ATOM 564 O O . GLU A 1 71 ? -14.083 -0.297 21.678 1.00 95.44 71 GLU A O 1
ATOM 569 N N . HIS A 1 72 ? -12.774 -2.120 21.677 1.00 94.31 72 HIS A N 1
ATOM 570 C CA . HIS A 1 72 ? -13.207 -2.607 22.980 1.00 94.31 72 HIS A CA 1
ATOM 571 C C . HIS A 1 72 ? -12.880 -1.616 24.105 1.00 94.31 72 HIS A C 1
ATOM 573 O O . HIS A 1 72 ? -13.767 -1.277 24.888 1.00 94.31 72 HIS A O 1
ATOM 579 N N . ASP A 1 73 ? -11.644 -1.111 24.154 1.00 93.94 73 ASP A N 1
ATOM 580 C CA . ASP A 1 73 ? -11.226 -0.134 25.164 1.00 93.94 73 ASP A CA 1
ATOM 581 C C . ASP A 1 73 ? -12.047 1.172 25.044 1.00 93.94 73 ASP A C 1
ATOM 583 O O . ASP A 1 73 ? -12.559 1.680 26.043 1.00 93.94 73 ASP A O 1
ATOM 587 N N . ALA A 1 74 ? -12.294 1.658 23.821 1.00 91.94 74 ALA A N 1
ATOM 588 C CA . ALA A 1 74 ? -13.126 2.841 23.579 1.00 91.94 74 ALA A CA 1
ATOM 589 C C . ALA A 1 74 ? -14.595 2.653 24.012 1.00 91.94 74 ALA A C 1
ATOM 591 O O . ALA A 1 74 ? -15.223 3.584 24.522 1.00 91.94 74 ALA A O 1
ATOM 592 N N . LEU A 1 75 ? -15.166 1.456 23.830 1.00 92.06 75 LEU A N 1
ATOM 593 C CA . LEU A 1 75 ? -16.520 1.144 24.300 1.00 92.06 75 LEU A CA 1
ATOM 594 C C . LEU A 1 75 ?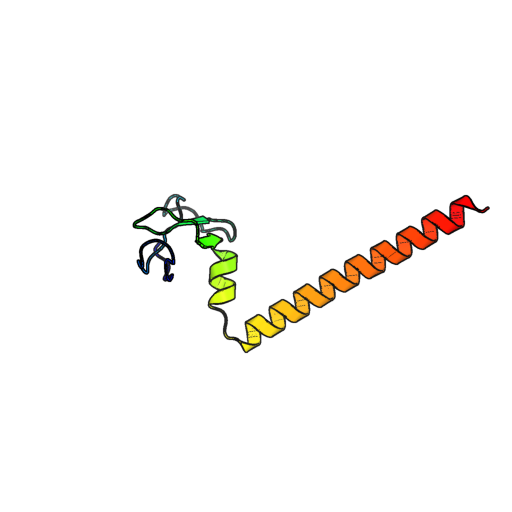 -16.608 1.157 25.831 1.00 92.06 75 LEU A C 1
ATOM 596 O O . LEU A 1 75 ? -17.592 1.663 26.377 1.00 92.06 75 LEU A O 1
ATOM 600 N N . ILE A 1 76 ? -15.586 0.644 26.521 1.00 91.12 76 ILE A N 1
ATOM 601 C CA . ILE A 1 76 ? -15.507 0.673 27.988 1.00 91.12 76 ILE A CA 1
ATOM 602 C C . ILE A 1 76 ? -15.452 2.121 28.494 1.00 91.12 76 ILE A C 1
ATOM 604 O O . ILE A 1 76 ? -16.231 2.494 29.374 1.00 91.12 76 ILE A O 1
ATOM 608 N N . GLU A 1 77 ? -14.604 2.971 27.909 1.00 87.62 77 GLU A N 1
ATOM 609 C CA . GLU A 1 77 ? -14.508 4.392 28.284 1.00 87.62 77 GLU A CA 1
ATOM 610 C C . GLU A 1 77 ? -15.840 5.143 28.098 1.00 87.62 77 GLU A C 1
ATOM 612 O O . GLU A 1 77 ? -16.261 5.932 28.953 1.00 87.62 77 GLU A O 1
ATOM 617 N N . GLN A 1 78 ? -16.567 4.868 27.011 1.00 80.81 78 GLN A N 1
ATOM 618 C CA . GLN A 1 78 ? -17.887 5.465 26.777 1.00 80.81 78 GLN A CA 1
ATOM 619 C C . GLN A 1 78 ? -18.933 5.045 27.819 1.00 80.81 78 GLN A C 1
ATOM 621 O O . GLN A 1 78 ? -19.828 5.829 28.142 1.00 80.81 78 GLN A O 1
ATOM 626 N N . GLN A 1 79 ? -18.851 3.821 28.344 1.00 76.94 79 GLN A N 1
ATOM 627 C CA . GLN A 1 79 ? -19.749 3.353 29.402 1.00 76.94 79 GLN A CA 1
ATOM 628 C C . GLN A 1 79 ? -19.431 4.016 30.747 1.00 76.94 79 GLN A C 1
ATOM 630 O O . GLN A 1 79 ? -20.353 4.477 31.421 1.00 76.94 79 GLN A O 1
ATOM 635 N N . HIS A 1 80 ? -18.149 4.157 31.096 1.00 70.19 80 HIS A N 1
ATOM 636 C CA . HIS A 1 80 ? -17.722 4.855 32.314 1.00 70.19 80 HIS A CA 1
ATOM 637 C C . HIS A 1 80 ? -18.165 6.329 32.330 1.00 70.19 80 HIS A C 1
ATOM 639 O O . HIS A 1 80 ? -18.808 6.777 33.278 1.00 70.19 80 HIS A O 1
ATOM 645 N N . THR A 1 81 ? -17.948 7.059 31.232 1.00 70.06 81 THR A N 1
ATOM 646 C CA . THR A 1 81 ? -18.336 8.482 31.111 1.00 70.06 81 THR A CA 1
ATOM 647 C C . THR A 1 81 ? -19.850 8.730 31.031 1.00 70.06 81 THR A C 1
ATOM 649 O O . THR A 1 81 ? -20.313 9.865 31.198 1.00 70.06 81 THR A O 1
ATOM 652 N N . LYS A 1 82 ? -20.653 7.703 30.724 1.00 62.72 82 LYS A N 1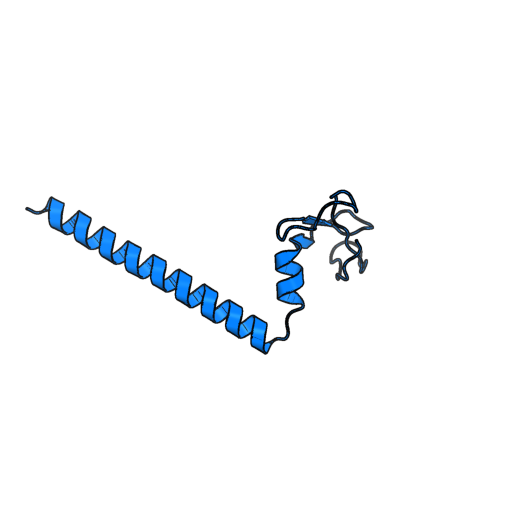
ATOM 653 C CA . LYS A 1 82 ? -22.121 7.760 30.828 1.00 62.72 82 LYS A CA 1
ATOM 654 C C . LYS A 1 82 ? -22.601 7.437 32.241 1.00 62.72 82 LYS A C 1
ATOM 656 O O . LYS A 1 82 ? -23.551 8.070 32.685 1.00 62.72 82 LYS A O 1
ATOM 661 N N . GLY A 1 83 ? -21.946 6.510 32.941 1.00 59.66 83 GLY A N 1
ATOM 662 C CA . GLY A 1 83 ? -22.256 6.171 34.332 1.00 59.66 83 GLY A CA 1
ATOM 663 C C . GLY A 1 83 ? -22.018 7.331 35.305 1.00 59.66 83 GLY A C 1
ATOM 664 O O . GLY A 1 83 ? -22.857 7.583 36.161 1.00 59.66 83 GLY A O 1
ATOM 665 N N . GLU A 1 84 ? -20.940 8.098 35.123 1.00 56.34 84 GLU A N 1
ATOM 666 C CA . GLU A 1 84 ? -20.615 9.258 35.977 1.00 56.34 84 GLU A CA 1
ATOM 667 C C . GLU A 1 84 ? -21.548 10.466 35.795 1.00 56.34 84 GLU A C 1
ATOM 669 O O . GLU A 1 84 ? -21.602 11.327 36.662 1.00 56.34 84 GLU A O 1
ATOM 674 N N . ARG A 1 85 ? -22.303 10.551 34.692 1.00 55.75 85 ARG A N 1
ATOM 675 C CA . ARG A 1 85 ? -23.251 11.658 34.446 1.00 55.75 85 ARG A CA 1
ATOM 676 C C . ARG A 1 85 ? -24.644 11.435 35.044 1.00 55.75 85 ARG A C 1
ATOM 678 O O . ARG A 1 85 ? -25.489 12.317 34.923 1.00 55.75 85 ARG A O 1
ATOM 685 N N . VAL A 1 86 ? -24.901 10.260 35.620 1.00 52.94 86 VAL A N 1
ATOM 686 C CA . VAL A 1 86 ? -26.209 9.868 36.183 1.00 52.94 86 VAL A CA 1
ATOM 687 C C . VAL A 1 86 ? -26.168 9.772 37.721 1.00 52.94 86 VAL A C 1
ATOM 689 O O . VAL A 1 86 ? -27.189 9.481 38.340 1.00 52.94 86 VAL A O 1
ATOM 692 N N . ALA A 1 87 ? -25.018 10.052 38.343 1.00 47.25 87 ALA A N 1
ATOM 693 C CA . ALA A 1 87 ? -24.859 10.205 39.792 1.00 47.25 87 ALA A CA 1
ATOM 694 C C . ALA A 1 87 ? -24.779 11.690 40.173 1.00 47.25 87 ALA A C 1
ATOM 696 O O . ALA A 1 87 ? -25.259 12.027 41.278 1.00 47.25 87 ALA A O 1
#

Foldseek 3Di:
DWDADQDPPPRDGIWDFPDDPPDDQDQQTWTAGPPPRHTDHGNVVSVLVVDDPVVNVVVVVVVVVVVVVVVVVVVVVVVVVVVVVVD

Solvent-accessible surface area (backbone atoms only — not comparable to full-atom values): 5113 Å² total; per-residue (Å²): 104,81,42,87,50,77,39,89,86,82,68,48,47,46,20,30,48,89,66,65,85,85,57,83,86,52,54,75,40,51,27,21,30,73,83,80,59,51,78,76,43,31,44,42,58,49,54,52,67,72,41,58,68,71,57,41,52,51,52,51,51,50,54,49,52,54,50,54,50,52,52,50,54,53,53,52,51,56,50,53,66,53,56,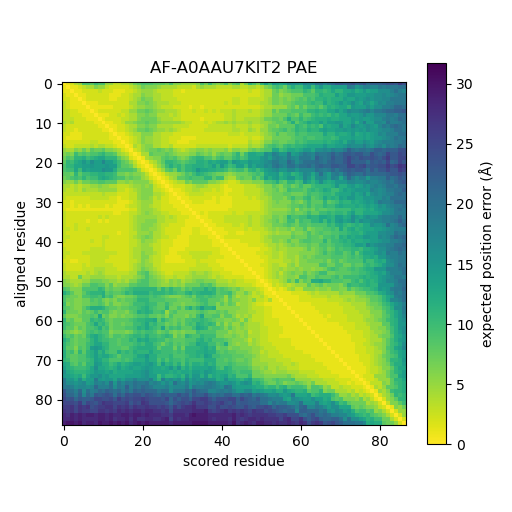68,75,76,113

Nearest PDB structures (foldseek):
  4ym7-assembly5_EI  TM=5.565E-01  e=5.741E-01  Saccharomyces cerevisiae
  4c2m-assembly1_I  TM=5.906E-01  e=1.028E+00  Saccharomyces cerevisiae
  4ym7-assembly6_FI  TM=5.569E-01  e=7.934E-01  Saccharomyces cerevisiae
  4c2m-assembly2_X  TM=5.901E-01  e=1.248E+00  Saccharomyces cerevisiae
  4afs-assembly1_C  TM=2.893E-01  e=6.708E+00  synthetic construct

pLDDT: mean 86.64, std 11.81, range [47.25, 97.0]